Protein AF-A0A535EVH1-F1 (afdb_monomer_lite)

Radius of gyration: 18.67 Å; chains: 1; bounding box: 53×26×56 Å

Sequence (115 aa):
MARRIVAFSFLILLAGAALLVAYGFFAPVKGVAPGCNIFAGTEVAAIGPSFKGCARGYYQPGGEIAQTPDSSSYSLSLDLGSLRCDFRPDQFIVVRSHATTDEQNRLLLVVEACG

Foldseek 3Di:
DVVVVVVVVVVVVVVVVVVVVVCQAPPPDQQEWPPDHQVPADEQVRADQFDFFKHKAFDAPPQWGFNFLDPPGDIAHEDAPPDDRPHDRRDIHIFGWGWHADPVRGIHTYGPTTD

Structure (mmCIF, N/CA/C/O backbone):
data_AF-A0A535EVH1-F1
#
_entry.id   AF-A0A535EVH1-F1
#
loop_
_atom_site.group_PDB
_atom_site.id
_atom_site.type_symbol
_atom_site.label_atom_id
_atom_site.label_alt_id
_atom_site.label_comp_id
_atom_site.label_asym_id
_atom_site.label_entity_id
_atom_site.label_seq_id
_atom_site.pdbx_PDB_ins_code
_atom_site.Cartn_x
_atom_site.Cartn_y
_atom_site.Cartn_z
_atom_site.occupancy
_atom_site.B_iso_or_equiv
_atom_site.auth_seq_id
_atom_site.auth_comp_id
_atom_site.auth_asym_id
_atom_site.auth_atom_id
_atom_site.pdbx_PDB_model_num
ATOM 1 N N . MET A 1 1 ? 38.115 7.532 -38.350 1.00 51.03 1 MET A N 1
ATOM 2 C CA . MET A 1 1 ? 36.731 7.003 -38.427 1.00 51.03 1 MET A CA 1
ATOM 3 C C . MET A 1 1 ? 36.260 6.303 -37.141 1.00 51.03 1 MET A C 1
ATOM 5 O O . MET A 1 1 ? 35.104 6.483 -36.791 1.00 51.03 1 MET A O 1
ATOM 9 N N . ALA A 1 2 ? 37.120 5.613 -36.376 1.00 52.91 2 ALA A N 1
ATOM 10 C CA . ALA A 1 2 ? 36.731 4.870 -35.160 1.00 52.91 2 ALA A CA 1
ATOM 11 C C . ALA A 1 2 ? 36.099 5.705 -34.016 1.00 52.91 2 ALA A C 1
ATOM 13 O O . ALA A 1 2 ? 35.158 5.256 -33.372 1.00 52.91 2 ALA A O 1
ATOM 14 N N . ARG A 1 3 ? 36.551 6.950 -33.793 1.00 55.41 3 ARG A N 1
ATOM 15 C CA . ARG A 1 3 ? 36.061 7.821 -32.697 1.00 55.41 3 ARG A CA 1
ATOM 16 C C . ARG A 1 3 ? 34.570 8.177 -32.787 1.00 55.41 3 ARG A C 1
ATOM 18 O O . ARG A 1 3 ? 33.938 8.397 -31.764 1.00 55.41 3 ARG A O 1
ATOM 25 N N . ARG A 1 4 ? 34.012 8.240 -34.003 1.00 54.34 4 ARG A N 1
ATOM 26 C CA . ARG A 1 4 ? 32.591 8.559 -34.219 1.00 54.34 4 ARG A CA 1
ATOM 27 C C . ARG A 1 4 ? 31.700 7.351 -33.931 1.00 54.34 4 ARG A C 1
ATOM 29 O O . ARG A 1 4 ? 30.656 7.516 -33.323 1.00 54.34 4 ARG A O 1
ATOM 36 N N . ILE A 1 5 ? 32.150 6.146 -34.281 1.00 57.19 5 ILE A N 1
ATOM 37 C CA . ILE A 1 5 ? 31.393 4.900 -34.083 1.00 57.19 5 ILE A CA 1
ATOM 38 C C . ILE A 1 5 ? 31.167 4.636 -32.587 1.00 57.19 5 ILE A C 1
ATOM 40 O O . ILE A 1 5 ? 30.051 4.339 -32.184 1.00 57.19 5 ILE A O 1
ATOM 44 N N . VAL A 1 6 ? 32.187 4.856 -31.749 1.00 58.28 6 VAL A N 1
ATOM 45 C CA . VAL A 1 6 ? 32.072 4.688 -30.288 1.00 58.28 6 VAL A CA 1
ATOM 46 C C . VAL A 1 6 ? 31.068 5.672 -29.674 1.00 58.28 6 VAL A C 1
ATOM 48 O O . VAL A 1 6 ? 30.274 5.280 -28.825 1.00 58.28 6 VAL A O 1
ATOM 51 N N . ALA A 1 7 ? 31.052 6.929 -30.130 1.00 60.44 7 ALA A N 1
ATOM 52 C CA . ALA A 1 7 ? 30.114 7.940 -29.639 1.00 60.44 7 ALA A CA 1
ATOM 53 C C . ALA A 1 7 ? 28.655 7.626 -30.021 1.00 60.44 7 ALA A C 1
ATOM 55 O O . ALA A 1 7 ? 27.754 7.798 -29.202 1.00 60.44 7 ALA A O 1
ATOM 56 N N . PHE A 1 8 ? 28.424 7.114 -31.235 1.00 58.28 8 PHE A N 1
ATOM 57 C CA . PHE A 1 8 ? 27.095 6.684 -31.676 1.00 58.28 8 PHE A CA 1
ATOM 58 C C . PHE A 1 8 ? 26.594 5.461 -30.897 1.00 58.28 8 PHE A C 1
ATOM 60 O O . PHE A 1 8 ? 25.445 5.455 -30.464 1.00 58.28 8 PHE A O 1
ATOM 67 N N . SER A 1 9 ? 27.452 4.471 -30.637 1.00 60.91 9 SER A N 1
ATOM 68 C CA . SER A 1 9 ? 27.086 3.311 -29.812 1.00 60.91 9 SER A CA 1
ATOM 69 C C . SER A 1 9 ? 26.736 3.705 -28.374 1.00 60.91 9 SER A C 1
ATOM 71 O O . SER A 1 9 ? 25.787 3.170 -27.805 1.00 60.91 9 SER A O 1
ATOM 73 N N . PHE A 1 10 ? 27.456 4.675 -27.800 1.00 60.16 10 PHE A N 1
ATOM 74 C CA . PHE A 1 10 ? 27.182 5.181 -26.452 1.00 60.16 10 PHE A CA 1
ATOM 75 C C . PHE A 1 10 ? 25.850 5.942 -26.378 1.00 60.16 10 PHE A C 1
ATOM 77 O O . PHE A 1 10 ? 25.082 5.749 -25.439 1.00 60.16 10 PHE A O 1
ATOM 84 N N . LEU A 1 11 ? 25.538 6.756 -27.394 1.00 63.38 11 LEU A N 1
ATOM 85 C CA . LEU A 1 11 ? 24.261 7.471 -27.495 1.00 63.38 11 LEU A CA 1
ATOM 86 C C . LEU A 1 11 ? 23.069 6.524 -27.673 1.00 63.38 11 LEU A C 1
ATOM 88 O O . LEU A 1 11 ? 22.023 6.759 -27.076 1.00 63.38 11 LEU A O 1
ATOM 92 N N . ILE A 1 12 ? 23.222 5.442 -28.441 1.00 67.44 12 ILE A N 1
ATOM 93 C CA . ILE A 1 12 ? 22.172 4.425 -28.613 1.00 67.44 12 ILE A CA 1
ATOM 94 C C . ILE A 1 12 ? 21.926 3.667 -27.301 1.00 67.44 12 ILE A C 1
ATOM 96 O O . ILE A 1 12 ? 20.776 3.434 -26.938 1.00 67.44 12 ILE A O 1
ATOM 100 N N . LEU A 1 13 ? 22.985 3.339 -26.555 1.00 63.22 13 LEU A N 1
ATOM 101 C CA . LEU A 1 13 ? 22.875 2.731 -25.223 1.00 63.22 13 LEU A CA 1
ATOM 102 C C . LEU A 1 13 ? 22.175 3.654 -24.218 1.00 63.22 13 LEU A C 1
ATOM 104 O O . LEU A 1 13 ? 21.283 3.211 -23.496 1.00 63.22 13 LEU A O 1
ATOM 108 N N . LEU A 1 14 ? 22.528 4.942 -24.204 1.00 65.12 14 LEU A N 1
ATOM 109 C CA . LEU A 1 14 ? 21.878 5.953 -23.364 1.00 65.12 14 LEU A CA 1
ATOM 110 C C . LEU A 1 14 ? 20.407 6.162 -23.736 1.00 65.12 14 LEU A C 1
ATOM 112 O O . LEU A 1 14 ? 19.557 6.221 -22.850 1.00 65.12 14 LEU A O 1
ATOM 116 N N . ALA A 1 15 ? 20.094 6.229 -25.030 1.00 60.50 15 ALA A N 1
ATOM 117 C CA . ALA A 1 15 ? 18.721 6.347 -25.508 1.00 60.50 15 ALA A CA 1
ATOM 118 C C . ALA A 1 15 ? 17.893 5.097 -25.169 1.00 60.50 15 ALA A C 1
ATOM 120 O O . ALA A 1 15 ? 16.754 5.229 -24.729 1.00 60.50 15 ALA A O 1
ATOM 121 N N . GLY A 1 16 ? 18.469 3.898 -25.301 1.00 59.56 16 GLY A N 1
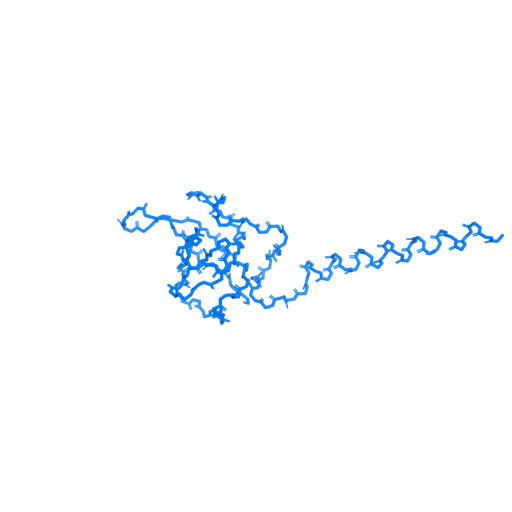ATOM 122 C CA . GLY A 1 16 ? 17.829 2.641 -24.907 1.00 59.56 16 GLY A CA 1
ATOM 123 C C . GLY A 1 16 ? 17.561 2.557 -23.402 1.00 59.56 16 GLY A C 1
ATOM 124 O O . GLY A 1 16 ? 16.468 2.170 -22.994 1.00 59.56 16 GLY A O 1
ATOM 125 N N . ALA A 1 17 ? 18.511 2.993 -22.571 1.00 59.34 17 ALA A N 1
ATOM 126 C CA . ALA A 1 17 ? 18.328 3.064 -21.122 1.00 59.34 17 ALA A CA 1
ATOM 127 C C . ALA A 1 17 ? 17.246 4.085 -20.727 1.00 59.34 17 ALA A C 1
ATOM 129 O O . ALA A 1 17 ? 16.388 3.782 -19.900 1.00 59.34 17 ALA A O 1
ATOM 130 N N . ALA A 1 18 ? 17.229 5.262 -21.358 1.00 59.53 18 ALA A N 1
ATOM 131 C CA . ALA A 1 18 ? 16.199 6.273 -21.124 1.00 59.53 18 ALA A CA 1
ATOM 132 C C . ALA A 1 18 ? 14.798 5.782 -21.529 1.00 59.53 18 ALA A C 1
ATOM 134 O O . ALA A 1 18 ? 13.828 6.044 -20.820 1.00 59.53 18 ALA A O 1
ATOM 135 N N . LEU A 1 19 ? 14.693 5.022 -22.625 1.00 58.09 19 LEU A N 1
ATOM 136 C CA . LEU A 1 19 ? 13.439 4.410 -23.067 1.00 58.09 19 LEU A CA 1
ATOM 137 C C . LEU A 1 19 ? 12.946 3.332 -22.097 1.00 58.09 19 LEU A C 1
ATOM 139 O O . LEU A 1 19 ? 11.756 3.294 -21.815 1.00 58.09 19 LEU A O 1
ATOM 143 N N . LEU A 1 20 ? 13.835 2.506 -21.536 1.00 55.75 20 LEU A N 1
ATOM 144 C CA . LEU A 1 20 ? 13.471 1.515 -20.514 1.00 55.75 20 LEU A CA 1
ATOM 145 C C . LEU A 1 20 ? 12.999 2.173 -19.211 1.00 55.75 20 LEU A C 1
ATOM 147 O O . LEU A 1 20 ? 12.007 1.737 -18.627 1.00 55.75 20 LEU A O 1
ATOM 151 N N . VAL A 1 21 ? 13.662 3.251 -18.785 1.00 57.94 21 VAL A N 1
ATOM 152 C CA . VAL A 1 21 ? 13.250 4.031 -17.608 1.00 57.94 21 VAL A CA 1
ATOM 153 C C . VAL A 1 21 ? 11.900 4.705 -17.853 1.00 57.94 21 VAL A C 1
ATOM 155 O O . VAL A 1 21 ? 11.018 4.614 -17.005 1.00 57.94 21 VAL A O 1
ATOM 158 N N . ALA A 1 22 ? 11.698 5.319 -19.022 1.00 56.75 22 ALA A N 1
ATOM 159 C CA . ALA A 1 22 ? 10.425 5.934 -19.389 1.00 56.75 22 ALA A CA 1
ATOM 160 C C . ALA A 1 22 ? 9.299 4.896 -19.523 1.00 56.75 22 ALA A C 1
ATOM 162 O O . ALA A 1 22 ? 8.189 5.135 -19.056 1.00 56.75 22 ALA A O 1
ATOM 163 N N . TYR A 1 23 ? 9.575 3.720 -20.090 1.00 53.06 23 TYR A N 1
ATOM 164 C CA . TYR A 1 23 ? 8.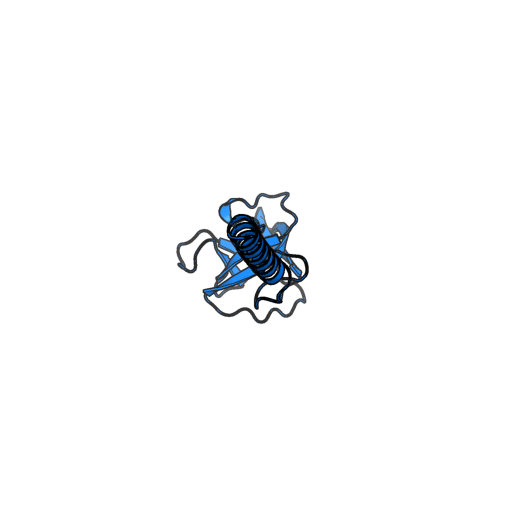587 2.648 -20.204 1.00 53.06 23 TYR A CA 1
ATOM 165 C C . TYR A 1 23 ? 8.198 2.092 -18.828 1.00 53.06 23 TYR A C 1
ATOM 167 O O . TYR A 1 23 ? 7.018 1.892 -18.571 1.00 53.06 23 TYR A O 1
ATOM 175 N N . GLY A 1 24 ? 9.148 1.940 -17.899 1.00 52.47 24 GLY A N 1
ATOM 176 C CA . GLY A 1 24 ? 8.845 1.600 -16.503 1.00 52.47 24 GLY A CA 1
ATOM 177 C C . GLY A 1 24 ? 8.079 2.696 -15.747 1.00 52.47 24 GLY A C 1
ATOM 178 O O . GLY A 1 24 ? 7.395 2.402 -14.771 1.00 52.47 24 GLY A O 1
ATOM 179 N N . PHE A 1 25 ? 8.172 3.948 -16.201 1.00 54.47 25 PHE A N 1
ATOM 180 C CA . PHE A 1 25 ? 7.459 5.091 -15.627 1.00 54.47 25 PHE A CA 1
ATOM 181 C C . PHE A 1 25 ? 6.021 5.232 -16.160 1.00 54.47 25 PHE A C 1
ATOM 183 O O . PHE A 1 25 ? 5.160 5.729 -15.439 1.00 54.47 25 PHE A O 1
ATOM 190 N N . PHE A 1 26 ? 5.763 4.826 -17.412 1.00 52.66 26 PHE A N 1
ATOM 191 C CA . PHE A 1 26 ? 4.510 5.113 -18.129 1.00 52.66 26 PHE A CA 1
ATOM 192 C C . PHE A 1 26 ? 3.711 3.888 -18.586 1.00 52.66 26 PHE A C 1
ATOM 194 O O . PHE A 1 26 ? 2.540 4.042 -18.939 1.00 52.66 26 PHE A O 1
ATOM 201 N N . ALA A 1 27 ? 4.288 2.685 -18.611 1.00 49.62 27 ALA A N 1
ATOM 202 C CA . ALA A 1 27 ? 3.515 1.497 -18.943 1.00 49.62 27 ALA A CA 1
ATOM 203 C C . ALA A 1 27 ? 2.503 1.212 -17.817 1.00 49.62 27 ALA A C 1
ATOM 205 O O . ALA A 1 27 ? 2.897 1.186 -16.649 1.00 49.62 27 ALA A O 1
ATOM 206 N N . PRO A 1 28 ? 1.217 0.972 -18.133 1.00 55.28 28 PRO A N 1
ATOM 207 C CA . PRO A 1 28 ? 0.253 0.497 -17.152 1.00 55.28 28 PRO A CA 1
ATOM 208 C C . PRO A 1 28 ? 0.675 -0.904 -16.699 1.00 55.28 28 PRO A C 1
ATOM 210 O O . PRO A 1 28 ? 0.439 -1.905 -17.378 1.00 55.28 28 PRO A O 1
ATOM 213 N N . VAL A 1 29 ? 1.361 -0.968 -15.563 1.00 68.12 29 VAL A N 1
ATOM 214 C CA . VAL A 1 29 ? 1.674 -2.222 -14.887 1.00 68.12 29 VAL A CA 1
ATOM 215 C C . VAL A 1 29 ? 0.453 -2.576 -14.047 1.00 68.12 29 VAL A C 1
ATOM 217 O O . VAL A 1 29 ? 0.001 -1.762 -13.246 1.00 68.12 29 VAL A O 1
ATOM 220 N N . LYS A 1 30 ? -0.105 -3.774 -14.245 1.00 77.56 30 LYS A N 1
ATOM 221 C CA . LYS A 1 30 ? -1.250 -4.247 -13.454 1.00 77.56 30 LYS A CA 1
ATOM 222 C C . LYS A 1 30 ? -0.960 -4.105 -11.962 1.00 77.56 30 LYS A C 1
ATOM 224 O O . LYS A 1 30 ? 0.085 -4.569 -11.504 1.00 77.56 30 LYS A O 1
ATOM 229 N N . GLY A 1 31 ? -1.895 -3.519 -11.220 1.00 82.50 31 GLY A N 1
ATOM 230 C CA . GLY A 1 31 ? -1.729 -3.244 -9.794 1.00 82.50 31 GLY A CA 1
ATOM 231 C C . GLY A 1 31 ? -1.119 -1.877 -9.485 1.00 82.50 31 GLY A C 1
ATOM 232 O O . GLY A 1 31 ? -0.965 -1.565 -8.310 1.00 82.50 31 GLY A O 1
ATOM 233 N N . VAL A 1 32 ? -0.778 -1.051 -10.482 1.00 89.88 32 VAL A N 1
ATOM 234 C CA . VAL A 1 32 ? -0.235 0.303 -10.279 1.00 89.88 32 VAL A CA 1
ATOM 235 C C . VAL A 1 32 ? -1.285 1.348 -10.623 1.00 89.88 32 VAL A C 1
ATOM 237 O O . VAL A 1 32 ? -1.714 1.478 -11.768 1.00 89.88 32 VAL A O 1
ATOM 240 N N . ALA A 1 33 ? -1.669 2.136 -9.625 1.00 90.75 33 ALA A N 1
ATOM 241 C CA . ALA A 1 33 ? -2.621 3.21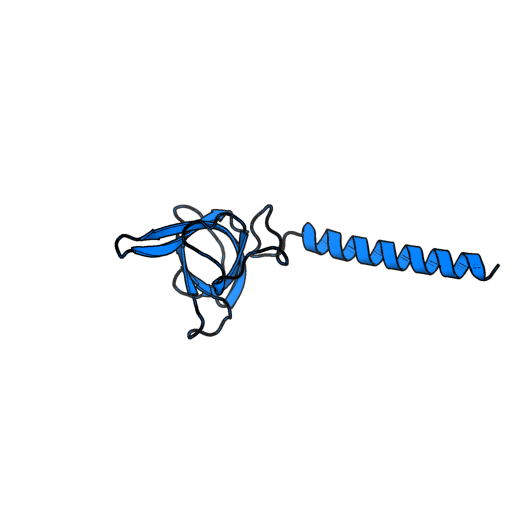9 -9.774 1.00 90.75 33 ALA A CA 1
ATOM 242 C C . ALA A 1 33 ? -2.120 4.287 -10.765 1.00 90.75 33 ALA A C 1
ATOM 244 O O . ALA A 1 33 ? -0.927 4.617 -10.778 1.00 90.75 33 ALA A O 1
ATOM 245 N N . PRO A 1 34 ? -3.022 4.907 -11.548 1.00 85.88 34 PRO A N 1
ATOM 246 C CA . PRO A 1 34 ? -2.662 6.006 -12.435 1.00 85.88 34 PRO A CA 1
ATOM 247 C C . PRO A 1 34 ? -1.898 7.114 -11.698 1.00 85.88 34 PRO A C 1
ATOM 249 O O . PRO A 1 34 ? -2.296 7.553 -10.619 1.00 85.88 34 PRO A O 1
ATOM 252 N N . GLY A 1 35 ? -0.797 7.591 -12.283 1.00 85.19 35 GLY A N 1
ATOM 253 C CA . GLY A 1 35 ? 0.050 8.639 -11.699 1.00 85.19 35 GLY A CA 1
ATOM 254 C C . GLY A 1 35 ? 0.938 8.189 -10.533 1.00 85.19 35 GLY A C 1
ATOM 255 O O . GLY A 1 35 ? 1.608 9.034 -9.946 1.00 85.19 35 GLY A O 1
ATOM 256 N N . CYS A 1 36 ? 0.962 6.894 -10.209 1.00 88.31 36 CYS A N 1
ATOM 257 C CA . CYS A 1 36 ? 1.929 6.312 -9.288 1.00 88.31 36 CYS A CA 1
ATOM 258 C C . CYS A 1 36 ? 3.070 5.616 -10.028 1.00 88.31 36 CYS A C 1
ATOM 260 O O . CYS A 1 36 ? 2.915 5.141 -11.149 1.00 88.31 36 CYS A O 1
ATOM 262 N N . ASN A 1 37 ? 4.231 5.555 -9.375 1.00 83.44 37 ASN A N 1
ATOM 263 C CA . ASN A 1 37 ? 5.420 4.898 -9.899 1.00 83.44 37 ASN A CA 1
ATOM 264 C C . ASN A 1 37 ? 5.869 3.783 -8.945 1.00 83.44 37 ASN A C 1
ATOM 266 O O . ASN A 1 37 ? 5.987 4.008 -7.741 1.00 83.44 37 ASN A O 1
ATOM 270 N N . ILE A 1 38 ? 6.173 2.605 -9.493 1.00 80.81 38 ILE A N 1
ATOM 271 C CA . ILE A 1 38 ? 6.611 1.423 -8.733 1.00 80.81 38 ILE A CA 1
ATOM 272 C C . ILE A 1 38 ? 7.876 1.645 -7.896 1.00 80.81 38 I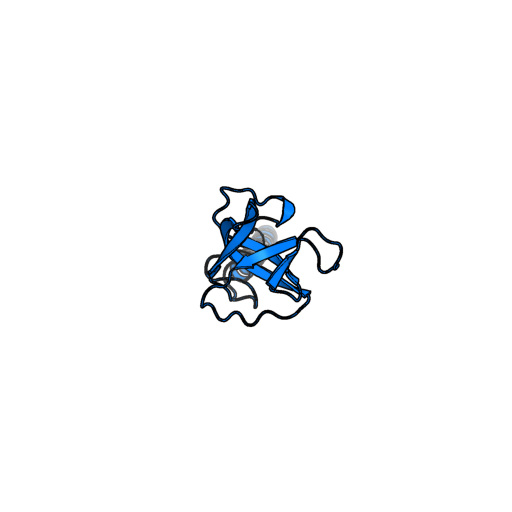LE A C 1
ATOM 274 O O . ILE A 1 38 ? 8.020 1.092 -6.803 1.00 80.81 38 ILE A O 1
ATOM 278 N N . PHE A 1 39 ? 8.784 2.486 -8.382 1.00 76.56 39 PHE A N 1
ATOM 279 C CA . PHE A 1 39 ? 10.058 2.783 -7.740 1.00 76.56 39 PHE A CA 1
ATOM 280 C C . PHE A 1 39 ? 9.961 3.930 -6.734 1.00 76.56 39 PHE A C 1
ATOM 282 O O . PHE A 1 39 ? 10.768 3.974 -5.811 1.00 76.56 39 PHE A O 1
ATOM 289 N N . ALA A 1 40 ? 8.990 4.834 -6.898 1.00 82.12 40 ALA A N 1
ATOM 290 C CA . ALA A 1 40 ? 8.831 6.016 -6.046 1.00 82.12 40 ALA A CA 1
ATOM 291 C C . ALA A 1 40 ? 7.712 5.886 -4.998 1.00 82.12 40 ALA A C 1
ATOM 293 O O . ALA A 1 40 ? 7.516 6.802 -4.204 1.00 82.12 40 ALA A O 1
ATOM 294 N N . GLY A 1 41 ? 6.963 4.779 -4.998 1.00 86.38 41 GLY A N 1
ATOM 295 C CA . GLY A 1 41 ? 5.967 4.507 -3.966 1.00 86.38 41 GLY A CA 1
ATOM 296 C C . GLY A 1 41 ? 6.602 4.355 -2.580 1.00 86.38 41 GLY A C 1
ATOM 297 O O . GLY A 1 41 ? 7.675 3.770 -2.434 1.00 86.38 41 GLY A O 1
ATOM 298 N N . THR A 1 42 ? 5.926 4.866 -1.559 1.00 94.75 42 THR A N 1
ATOM 299 C CA . THR A 1 42 ? 6.314 4.733 -0.156 1.00 94.75 42 THR A CA 1
ATOM 300 C C . THR A 1 42 ? 6.028 3.321 0.334 1.00 94.75 42 THR A C 1
ATOM 302 O O . THR A 1 42 ? 4.947 2.778 0.112 1.00 94.75 42 THR A O 1
ATOM 305 N N . GLU A 1 43 ? 7.019 2.719 0.980 1.00 93.25 43 GLU A N 1
ATOM 306 C CA . GLU A 1 43 ? 6.913 1.390 1.579 1.00 93.25 43 GLU A CA 1
ATOM 307 C C . GLU A 1 43 ? 5.959 1.384 2.770 1.00 93.25 43 GLU A C 1
ATOM 309 O O . GLU A 1 43 ? 5.925 2.352 3.528 1.00 93.25 43 GLU A O 1
ATOM 314 N N . VAL A 1 44 ? 5.236 0.277 2.964 1.00 92.69 44 VAL A N 1
ATOM 315 C CA . VAL A 1 44 ? 4.218 0.131 4.019 1.00 92.69 44 VAL A CA 1
ATOM 316 C C . VAL A 1 44 ? 4.780 0.479 5.400 1.00 92.69 44 VAL A C 1
ATOM 318 O O . VAL A 1 44 ? 4.159 1.229 6.144 1.00 92.69 44 VAL A O 1
ATOM 321 N N . ALA A 1 45 ? 5.997 0.023 5.712 1.00 92.25 45 ALA A N 1
ATOM 322 C CA . ALA A 1 45 ? 6.651 0.291 6.997 1.00 92.25 45 ALA A CA 1
ATOM 323 C C . ALA A 1 45 ? 7.024 1.771 7.234 1.00 92.25 45 ALA A C 1
ATOM 325 O O . ALA A 1 45 ? 7.286 2.165 8.368 1.00 92.25 45 ALA A O 1
ATOM 326 N N . ALA A 1 46 ? 7.072 2.593 6.181 1.00 93.62 46 ALA A N 1
ATOM 327 C CA . ALA A 1 46 ? 7.410 4.016 6.256 1.00 93.62 46 ALA A CA 1
ATOM 328 C C . ALA A 1 46 ? 6.171 4.932 6.268 1.00 93.62 46 ALA A C 1
ATOM 330 O O . ALA A 1 46 ? 6.305 6.157 6.322 1.00 93.62 46 ALA A O 1
ATOM 331 N N . ILE A 1 47 ? 4.965 4.363 6.191 1.00 94.44 47 ILE A N 1
ATOM 332 C CA . ILE A 1 47 ? 3.712 5.117 6.170 1.00 94.44 47 ILE A CA 1
ATOM 333 C C . ILE A 1 47 ? 3.348 5.530 7.595 1.00 94.44 47 ILE A C 1
ATOM 335 O O . ILE A 1 47 ? 3.190 4.702 8.485 1.00 94.44 47 ILE A O 1
ATOM 339 N N . GLY A 1 48 ? 3.202 6.839 7.796 1.00 93.62 48 GLY A N 1
ATOM 340 C CA . GLY A 1 48 ? 2.763 7.430 9.058 1.00 93.62 48 GLY A CA 1
ATOM 341 C C . GLY A 1 48 ? 1.376 8.085 8.974 1.00 93.62 48 GLY A C 1
ATOM 342 O O . GLY A 1 48 ? 0.804 8.175 7.887 1.00 93.62 48 GLY A O 1
ATOM 343 N N . PRO A 1 49 ? 0.860 8.623 10.098 1.00 90.25 49 PRO A N 1
ATOM 344 C CA . PRO A 1 49 ? -0.496 9.183 10.217 1.00 90.25 49 PRO A CA 1
ATOM 345 C C . PRO A 1 49 ? -0.840 10.330 9.258 1.00 90.25 49 PRO A C 1
ATOM 347 O O . PRO A 1 49 ? -2.009 10.575 8.995 1.00 90.25 49 PRO A O 1
ATOM 350 N N . SER A 1 50 ? 0.164 11.026 8.722 1.00 91.81 50 SER A N 1
ATOM 351 C CA . SER A 1 50 ? -0.020 12.159 7.801 1.00 91.81 50 SER A CA 1
ATOM 352 C C . SER A 1 50 ? 0.326 11.816 6.351 1.00 91.81 50 SER A C 1
ATOM 354 O O . SER A 1 50 ? 0.527 12.713 5.530 1.00 91.81 50 SER A O 1
ATOM 356 N N . PHE A 1 51 ? 0.484 10.530 6.034 1.00 96.31 51 PHE A N 1
ATOM 357 C CA . PHE A 1 51 ? 0.879 10.101 4.702 1.00 96.31 51 PHE A CA 1
ATOM 358 C C . PHE A 1 51 ? -0.184 10.458 3.655 1.00 96.31 51 PHE A C 1
ATOM 360 O O . PHE A 1 51 ? -1.378 10.244 3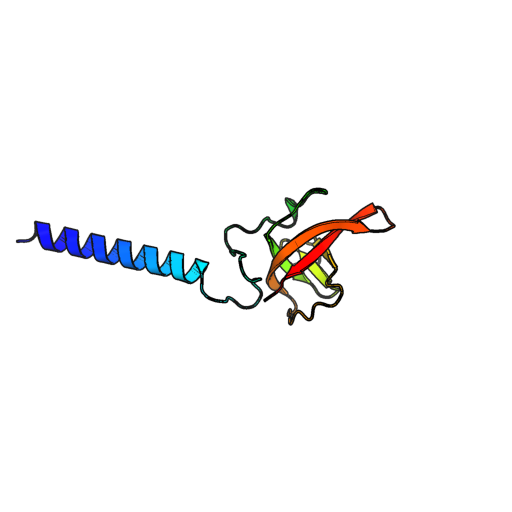.857 1.00 96.31 51 PHE A O 1
ATOM 367 N N . LYS A 1 52 ? 0.268 10.958 2.502 1.00 96.06 52 LYS A N 1
ATOM 368 C CA . LYS A 1 52 ? -0.539 11.136 1.295 1.00 96.06 52 LYS A CA 1
ATOM 369 C C . LYS A 1 52 ? 0.349 10.957 0.072 1.00 96.06 52 LYS A C 1
ATOM 371 O O . LYS A 1 52 ? 1.343 11.667 -0.071 1.00 96.06 52 LYS A O 1
ATOM 376 N N . GLY A 1 53 ? -0.005 10.034 -0.815 1.00 94.81 53 GLY A N 1
ATOM 377 C CA . GLY A 1 53 ? 0.794 9.756 -2.003 1.00 94.81 53 GLY A CA 1
ATOM 378 C C . GLY A 1 53 ? 0.550 8.364 -2.564 1.00 94.81 53 GLY A C 1
ATOM 379 O O . GLY A 1 53 ? -0.573 7.875 -2.574 1.00 94.81 53 GLY A O 1
ATOM 380 N N . CYS A 1 54 ? 1.611 7.741 -3.068 1.00 95.44 54 CYS A N 1
ATOM 381 C CA . CYS A 1 54 ? 1.566 6.391 -3.615 1.00 95.44 54 CYS A CA 1
ATOM 382 C C . CYS A 1 54 ? 2.153 5.415 -2.600 1.00 95.44 54 CYS A C 1
ATOM 384 O O . CYS A 1 54 ? 3.342 5.503 -2.308 1.00 95.44 54 CYS A O 1
ATOM 386 N N . ALA A 1 55 ? 1.343 4.510 -2.063 1.00 95.94 55 ALA A N 1
ATOM 387 C CA . ALA A 1 55 ? 1.801 3.419 -1.209 1.00 95.94 55 ALA A CA 1
ATOM 388 C C . ALA A 1 55 ? 2.131 2.201 -2.075 1.00 95.94 55 ALA A C 1
ATOM 390 O O . ALA A 1 55 ? 1.397 1.919 -3.022 1.00 95.94 55 ALA A O 1
ATOM 391 N N . ARG A 1 56 ? 3.209 1.478 -1.763 1.00 94.69 56 ARG A N 1
ATOM 392 C CA . ARG A 1 56 ? 3.596 0.246 -2.466 1.00 94.69 56 ARG A CA 1
ATOM 393 C C . ARG A 1 56 ? 3.752 -0.927 -1.507 1.00 94.69 56 ARG A C 1
ATOM 395 O O . ARG A 1 56 ? 4.251 -0.752 -0.397 1.00 94.69 56 ARG A O 1
ATOM 402 N N . GLY A 1 57 ? 3.390 -2.116 -1.972 1.00 94.69 57 GLY A N 1
ATOM 403 C CA . GLY A 1 57 ? 3.485 -3.349 -1.197 1.00 94.69 57 GLY A CA 1
ATOM 404 C C . GLY A 1 57 ? 2.798 -4.516 -1.896 1.00 94.69 57 GLY A C 1
ATOM 405 O O . GLY A 1 57 ? 2.522 -4.456 -3.091 1.00 94.69 57 GLY A O 1
ATOM 406 N N . TYR A 1 58 ? 2.524 -5.577 -1.152 1.00 94.81 58 TYR A N 1
ATOM 407 C CA . TYR A 1 58 ? 1.846 -6.779 -1.622 1.00 94.81 58 TYR A CA 1
ATOM 408 C C . TYR A 1 58 ? 0.428 -6.821 -1.070 1.00 94.81 58 TYR A C 1
ATOM 410 O O . TYR A 1 58 ? 0.225 -6.616 0.125 1.00 94.81 58 TYR A O 1
ATOM 418 N N . TYR A 1 59 ? -0.550 -7.080 -1.932 1.00 94.88 59 TYR A N 1
ATOM 419 C CA . TYR A 1 59 ? -1.931 -7.254 -1.510 1.00 94.88 59 TYR A CA 1
ATOM 420 C C . TYR A 1 59 ? -2.095 -8.572 -0.756 1.00 94.88 59 TYR A C 1
ATOM 422 O O . TYR A 1 59 ? -1.754 -9.638 -1.277 1.00 94.88 59 TYR A O 1
ATOM 430 N N . GLN A 1 60 ? -2.663 -8.499 0.443 1.00 93.75 60 GLN A N 1
ATOM 431 C CA . GLN A 1 60 ? -2.988 -9.670 1.240 1.00 93.75 60 GLN A CA 1
ATOM 432 C C . GLN A 1 60 ? -4.502 -9.933 1.265 1.00 93.75 60 GLN A C 1
ATOM 434 O O . GLN A 1 60 ? -5.312 -8.995 1.244 1.00 93.75 60 GLN A O 1
ATOM 439 N N . PRO A 1 61 ? -4.911 -11.217 1.313 1.00 85.44 61 PRO A N 1
ATOM 440 C CA . PRO A 1 61 ? -6.305 -11.586 1.525 1.00 85.44 61 PRO A CA 1
ATOM 441 C C . PRO A 1 61 ? -6.836 -10.939 2.808 1.00 85.44 61 PRO A C 1
ATOM 443 O O . PRO A 1 61 ? -6.238 -11.091 3.865 1.00 85.44 61 PRO A O 1
ATOM 446 N N . GLY A 1 62 ? -7.964 -10.235 2.718 1.00 85.38 62 GLY A N 1
ATOM 447 C CA . GLY A 1 62 ? -8.517 -9.466 3.841 1.00 85.38 62 GLY A CA 1
ATOM 448 C C . GLY A 1 62 ? -8.513 -7.953 3.628 1.00 85.38 62 GLY A C 1
ATOM 449 O O . GLY A 1 62 ? -9.083 -7.238 4.443 1.00 85.38 62 GLY A O 1
ATOM 450 N N . GLY A 1 63 ? -7.964 -7.475 2.505 1.00 91.62 63 GLY A N 1
ATOM 451 C CA . GLY A 1 63 ? -7.986 -6.052 2.169 1.00 91.62 63 GLY A CA 1
ATOM 452 C C . GLY A 1 63 ? -6.823 -5.295 2.795 1.00 91.62 63 GLY A C 1
ATOM 453 O O . GLY A 1 63 ? -7.004 -4.188 3.286 1.00 91.62 63 GLY A O 1
ATOM 454 N N . GLU A 1 64 ? -5.632 -5.889 2.797 1.00 95.31 64 GLU A N 1
ATOM 455 C CA . GLU A 1 64 ? -4.438 -5.293 3.396 1.00 95.31 64 GLU A CA 1
ATOM 456 C C . GLU A 1 64 ? -3.323 -5.123 2.363 1.00 95.31 64 GLU A C 1
ATOM 458 O O . GLU A 1 64 ? -3.272 -5.822 1.346 1.00 95.31 64 GLU A O 1
ATOM 463 N N . ILE A 1 65 ? -2.417 -4.186 2.632 1.00 95.00 65 ILE A N 1
ATOM 464 C CA . ILE A 1 65 ? -1.157 -4.024 1.910 1.00 95.00 65 ILE A CA 1
ATOM 465 C C . ILE A 1 65 ? 0.000 -4.302 2.865 1.00 95.00 65 ILE A C 1
ATOM 467 O O . ILE A 1 65 ? 0.095 -3.694 3.929 1.00 95.00 65 ILE A O 1
ATOM 471 N N . ALA A 1 66 ? 0.885 -5.217 2.487 1.00 96.12 66 ALA A N 1
ATOM 472 C CA . ALA A 1 66 ? 2.006 -5.660 3.304 1.00 96.12 66 ALA A CA 1
ATOM 473 C C . ALA A 1 66 ? 3.354 -5.359 2.651 1.00 96.12 66 ALA A C 1
ATOM 475 O O . ALA A 1 66 ? 3.465 -5.215 1.431 1.00 96.12 66 ALA A O 1
ATOM 476 N N . GLN A 1 67 ? 4.409 -5.282 3.460 1.00 92.06 67 GLN A N 1
ATOM 477 C CA . GLN A 1 67 ? 5.768 -5.064 2.951 1.00 92.06 67 GLN A CA 1
ATOM 478 C C . GLN A 1 67 ? 6.253 -6.237 2.078 1.00 92.06 67 GLN A C 1
ATOM 480 O O . GLN A 1 67 ? 6.991 -6.042 1.110 1.00 92.06 67 GLN A O 1
ATOM 485 N N . THR A 1 68 ? 5.841 -7.457 2.419 1.00 91.06 68 THR A N 1
ATOM 486 C CA . THR A 1 68 ? 6.192 -8.709 1.734 1.00 91.06 68 THR A CA 1
ATOM 487 C C . THR A 1 68 ? 4.945 -9.597 1.611 1.00 91.06 68 THR A C 1
ATOM 489 O O . THR A 1 68 ? 3.977 -9.370 2.335 1.00 91.06 68 THR A O 1
ATOM 492 N N . PRO A 1 69 ? 4.937 -10.617 0.732 1.00 88.94 69 PRO A N 1
ATOM 493 C CA . PRO A 1 69 ? 3.797 -11.534 0.604 1.00 88.94 69 PRO A CA 1
ATOM 494 C C . PRO A 1 69 ? 3.646 -12.518 1.784 1.00 88.94 69 PRO A C 1
ATOM 496 O O . PRO A 1 69 ? 2.710 -13.303 1.818 1.00 88.94 69 PRO A O 1
ATOM 499 N N . ASP A 1 70 ? 4.553 -12.504 2.765 1.00 89.31 70 AS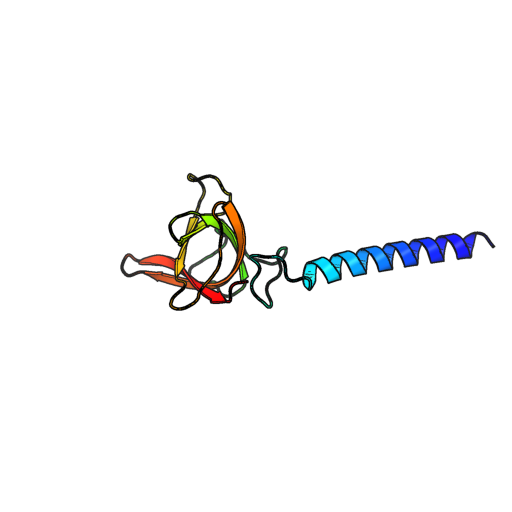P A N 1
ATOM 500 C CA . ASP A 1 70 ? 4.448 -13.350 3.958 1.00 89.31 70 ASP A CA 1
ATOM 501 C C . ASP A 1 70 ? 3.303 -12.867 4.867 1.00 89.31 70 ASP A C 1
ATOM 503 O O . ASP A 1 70 ? 3.237 -11.688 5.212 1.00 89.31 70 ASP A O 1
ATOM 507 N N . SER A 1 71 ? 2.436 -13.780 5.312 1.00 84.00 71 SER A N 1
ATOM 508 C CA . SER A 1 71 ? 1.322 -13.485 6.226 1.00 84.00 71 SER A CA 1
ATOM 509 C C . SER A 1 71 ? 1.743 -12.916 7.586 1.00 84.00 71 SER A C 1
ATOM 511 O O . SER A 1 71 ? 0.916 -12.349 8.290 1.00 84.00 71 SER A O 1
ATOM 513 N N . SER A 1 72 ? 3.004 -13.093 7.987 1.00 88.81 72 SER A N 1
ATOM 514 C CA . SER A 1 72 ? 3.557 -12.525 9.227 1.00 88.81 72 SER A CA 1
ATOM 515 C C . SER A 1 72 ? 4.165 -11.127 9.051 1.00 88.81 72 SER A C 1
ATOM 517 O O . SER A 1 72 ? 4.639 -10.528 10.019 1.00 88.81 72 SER A O 1
ATOM 519 N N . SER A 1 73 ? 4.180 -10.613 7.819 1.00 91.19 73 SER A N 1
ATOM 520 C CA . SER A 1 73 ? 4.746 -9.310 7.482 1.00 91.19 73 SER A CA 1
ATOM 521 C C . SER A 1 73 ? 3.938 -8.163 8.076 1.00 91.19 73 SER A C 1
ATOM 523 O O . SER A 1 73 ? 2.737 -8.275 8.304 1.00 91.19 73 SER A O 1
ATOM 525 N N . TYR A 1 74 ? 4.596 -7.023 8.278 1.00 91.81 74 TYR A N 1
ATOM 526 C CA . TYR A 1 74 ? 3.900 -5.796 8.641 1.00 91.81 74 TYR A CA 1
ATOM 527 C C . TYR A 1 74 ? 2.948 -5.379 7.515 1.00 91.81 74 TYR A C 1
ATOM 529 O O . TYR A 1 74 ? 3.378 -5.190 6.368 1.00 91.81 74 TYR A O 1
ATOM 537 N N . SER A 1 75 ? 1.673 -5.219 7.868 1.00 94.31 75 SER A N 1
ATOM 538 C CA . SER A 1 75 ? 0.592 -4.846 6.967 1.00 94.31 75 SER A CA 1
ATOM 539 C C . SER A 1 75 ? -0.192 -3.637 7.480 1.00 94.31 75 SER A C 1
ATOM 541 O O . SER A 1 75 ? -0.204 -3.317 8.672 1.00 94.31 75 SER A O 1
ATOM 543 N N . LEU A 1 76 ? -0.832 -2.939 6.544 1.00 95.06 76 LEU A N 1
ATOM 544 C CA . LEU A 1 76 ? -1.804 -1.885 6.806 1.00 95.06 76 LEU A CA 1
ATOM 545 C C . LEU A 1 76 ? -3.112 -2.225 6.102 1.00 95.06 76 LEU A C 1
ATOM 547 O O . LEU A 1 76 ? -3.114 -2.656 4.946 1.00 95.06 76 LEU A O 1
ATOM 551 N N . SER A 1 77 ? -4.231 -1.982 6.778 1.00 95.50 77 SER A N 1
ATOM 552 C CA . SER A 1 77 ? -5.549 -2.153 6.175 1.00 95.50 77 SER A CA 1
ATOM 553 C C . SER A 1 77 ? -5.780 -1.114 5.077 1.00 95.50 77 SER A C 1
ATOM 555 O O . SER A 1 77 ? -5.420 0.058 5.217 1.00 95.50 77 SER A O 1
ATOM 557 N N . LEU A 1 78 ? -6.387 -1.554 3.979 1.00 95.19 78 LEU A N 1
ATOM 558 C CA . LEU A 1 78 ? -6.835 -0.713 2.879 1.00 95.19 78 LEU A CA 1
ATOM 559 C C . LEU A 1 78 ? -8.340 -0.480 3.010 1.00 95.19 78 LEU A C 1
ATOM 561 O O . LEU A 1 78 ? -9.125 -1.426 3.015 1.00 95.19 78 LEU A O 1
ATOM 565 N N . ASP A 1 79 ? -8.750 0.781 3.031 1.00 94.94 79 ASP A N 1
ATOM 566 C CA . ASP A 1 79 ? -10.138 1.162 2.804 1.00 94.94 79 ASP A CA 1
ATOM 567 C C . ASP A 1 79 ? -10.322 1.517 1.326 1.00 94.94 79 ASP A C 1
ATOM 569 O O . ASP A 1 79 ? -9.818 2.529 0.838 1.00 94.94 79 ASP A O 1
ATOM 573 N N . LEU A 1 80 ? -11.018 0.646 0.595 1.00 92.50 80 LEU A N 1
ATOM 574 C CA . LEU A 1 80 ? -11.318 0.842 -0.825 1.00 92.50 80 LEU A CA 1
ATOM 575 C C . LEU A 1 80 ? -12.573 1.700 -1.050 1.00 92.50 80 LEU A C 1
ATOM 577 O O . LEU A 1 80 ? -12.826 2.116 -2.184 1.00 92.50 80 LEU A O 1
ATOM 581 N N . GLY A 1 81 ? -13.384 1.946 -0.017 1.00 90.12 81 GLY A N 1
ATOM 582 C CA . GLY A 1 81 ? -14.687 2.591 -0.155 1.00 90.12 81 GLY A CA 1
ATOM 583 C C . GLY A 1 81 ? -15.549 1.934 -1.243 1.00 90.12 81 GLY A C 1
ATOM 584 O O . GLY A 1 81 ? -15.950 0.776 -1.136 1.00 90.12 81 GLY A O 1
ATOM 585 N N . SER A 1 82 ? -15.842 2.683 -2.312 1.00 89.75 82 SER A N 1
ATOM 586 C CA . SER A 1 82 ? -16.615 2.218 -3.476 1.00 89.75 82 SER A CA 1
ATOM 587 C C . SER A 1 82 ? -15.762 1.781 -4.676 1.00 89.75 82 SER A C 1
ATOM 589 O O . SER A 1 82 ? -16.317 1.386 -5.709 1.00 89.75 82 SER A O 1
ATOM 591 N N . LEU A 1 83 ? -14.429 1.847 -4.574 1.00 90.94 83 LEU A N 1
ATOM 592 C CA . LEU A 1 83 ? -13.523 1.451 -5.650 1.00 90.94 83 LEU A CA 1
ATOM 593 C C . LEU A 1 83 ? -13.552 -0.066 -5.857 1.00 90.94 83 LEU A C 1
ATOM 595 O O . LEU A 1 83 ? -13.507 -0.854 -4.915 1.00 90.94 83 LEU A O 1
ATOM 599 N N . ARG A 1 84 ? -13.580 -0.484 -7.125 1.00 89.12 84 ARG A N 1
ATOM 600 C CA . ARG A 1 84 ? -13.442 -1.891 -7.516 1.00 89.12 84 ARG A CA 1
ATOM 601 C C . ARG A 1 84 ? -12.037 -2.131 -8.043 1.00 89.12 84 ARG A C 1
ATOM 603 O O . ARG A 1 84 ? -11.764 -1.862 -9.209 1.00 89.12 84 ARG A O 1
ATOM 610 N N . CYS A 1 85 ? -11.168 -2.633 -7.177 1.00 89.06 85 CYS A N 1
ATOM 611 C CA . CYS A 1 85 ? -9.796 -2.984 -7.521 1.00 89.06 85 CYS A CA 1
ATOM 612 C C . CYS A 1 85 ? -9.688 -4.505 -7.699 1.00 89.06 85 CYS A C 1
ATOM 614 O O . CYS A 1 85 ? -10.036 -5.254 -6.789 1.00 89.06 85 CYS A O 1
ATOM 616 N N . ASP A 1 86 ? -9.229 -4.969 -8.865 1.00 90.19 86 ASP A N 1
ATOM 617 C CA . ASP A 1 86 ? -9.070 -6.401 -9.182 1.00 90.19 86 ASP A CA 1
ATOM 618 C C . ASP A 1 86 ? -7.713 -6.928 -8.681 1.00 90.19 86 ASP A C 1
ATOM 620 O O . ASP A 1 86 ? -6.868 -7.393 -9.451 1.00 90.19 86 ASP A O 1
ATOM 624 N N . PHE A 1 87 ? -7.465 -6.772 -7.379 1.00 91.38 87 PHE A N 1
ATOM 625 C CA . PHE A 1 87 ? -6.231 -7.236 -6.754 1.00 91.38 87 PHE A CA 1
ATOM 626 C C . PHE A 1 87 ? -6.269 -8.741 -6.514 1.00 91.38 87 PHE A C 1
ATOM 628 O O . PHE A 1 87 ? -7.248 -9.295 -6.007 1.00 91.38 87 PHE A O 1
ATOM 635 N N . ARG A 1 88 ? -5.166 -9.409 -6.844 1.00 91.62 88 ARG A N 1
ATOM 636 C CA . ARG A 1 88 ? -4.963 -10.830 -6.560 1.00 91.62 88 ARG A CA 1
ATOM 637 C C . ARG A 1 88 ? -4.138 -11.004 -5.287 1.00 91.62 88 ARG A C 1
ATOM 639 O O . ARG A 1 88 ? -3.275 -10.167 -5.025 1.00 91.62 88 ARG A O 1
ATOM 646 N N . PRO A 1 89 ? -4.350 -12.089 -4.522 1.00 91.44 89 PRO A N 1
ATOM 647 C CA . PRO A 1 89 ? -3.461 -12.444 -3.420 1.00 91.44 89 PRO A CA 1
ATOM 648 C C . PRO A 1 89 ? -1.994 -12.444 -3.861 1.00 91.44 89 PRO A C 1
ATOM 650 O O . PRO A 1 89 ? -1.685 -12.891 -4.969 1.00 91.44 89 PRO A O 1
ATOM 653 N N . ASP A 1 90 ? -1.122 -11.911 -3.007 1.00 91.50 90 ASP A N 1
ATOM 654 C CA . ASP A 1 90 ? 0.331 -11.813 -3.198 1.00 91.50 90 ASP A CA 1
ATOM 655 C C . ASP A 1 90 ? 0.762 -10.951 -4.396 1.00 91.50 90 ASP A C 1
ATOM 657 O O . ASP A 1 90 ? 1.929 -10.942 -4.797 1.00 91.50 90 ASP A O 1
ATOM 661 N N . GLN A 1 91 ? -0.165 -10.190 -4.982 1.00 92.12 91 GLN A N 1
ATOM 662 C CA . GLN A 1 91 ? 0.145 -9.267 -6.062 1.00 92.12 91 GLN A CA 1
ATOM 663 C C . GLN A 1 91 ? 0.861 -8.037 -5.512 1.00 92.12 91 GLN A C 1
ATOM 665 O O . GLN A 1 91 ? 0.371 -7.376 -4.599 1.00 92.12 91 GLN A O 1
ATOM 670 N N . PHE A 1 92 ? 1.982 -7.671 -6.132 1.00 92.19 92 PHE A N 1
ATOM 671 C CA . PHE A 1 92 ? 2.583 -6.365 -5.900 1.00 92.19 92 PHE A CA 1
ATOM 672 C C . PHE A 1 92 ? 1.674 -5.263 -6.455 1.00 92.19 92 PHE A C 1
ATOM 674 O O . PHE A 1 92 ? 1.345 -5.258 -7.646 1.00 92.19 92 PHE A O 1
ATOM 681 N N . ILE A 1 93 ? 1.285 -4.333 -5.591 1.00 93.81 93 ILE A N 1
ATOM 682 C CA . ILE A 1 93 ? 0.403 -3.216 -5.900 1.00 93.81 93 ILE A CA 1
ATOM 683 C C . ILE A 1 93 ? 1.046 -1.893 -5.492 1.00 93.81 93 ILE A C 1
ATOM 685 O O . ILE A 1 93 ? 1.846 -1.803 -4.557 1.00 93.81 93 ILE A O 1
ATOM 689 N N . VAL A 1 94 ? 0.661 -0.842 -6.200 1.00 94.38 94 VAL A N 1
ATOM 690 C CA . VAL A 1 94 ? 0.974 0.540 -5.871 1.00 94.38 94 VAL A CA 1
ATOM 691 C C . VAL A 1 94 ? -0.314 1.327 -5.969 1.00 94.38 94 VAL A C 1
ATOM 693 O O . VAL A 1 94 ? -0.855 1.503 -7.057 1.00 94.38 94 VAL A O 1
ATOM 696 N N . VAL A 1 95 ? -0.816 1.803 -4.843 1.00 94.81 95 VAL A N 1
ATOM 697 C CA . VAL A 1 95 ? -2.102 2.497 -4.770 1.00 94.81 95 VAL A CA 1
ATOM 698 C C . VAL A 1 95 ? -1.890 3.955 -4.427 1.00 94.81 95 VAL A C 1
ATOM 700 O O . VAL A 1 95 ? -0.985 4.293 -3.664 1.00 94.81 95 VAL A O 1
ATOM 703 N N . ARG A 1 96 ? -2.727 4.832 -4.979 1.00 95.50 96 ARG A N 1
ATOM 704 C CA . ARG A 1 96 ? -2.787 6.209 -4.492 1.00 95.50 96 ARG A CA 1
ATOM 705 C C . ARG A 1 96 ? -3.670 6.221 -3.260 1.00 95.50 96 ARG A C 1
ATOM 707 O O . ARG A 1 96 ? -4.817 5.788 -3.344 1.00 95.50 96 ARG A O 1
ATOM 714 N N . SER A 1 97 ? -3.152 6.708 -2.147 1.00 96.69 97 SER A N 1
ATOM 715 C CA . SER A 1 97 ? -3.861 6.693 -0.876 1.00 96.69 97 SER A CA 1
ATOM 716 C C . SER A 1 97 ? -3.422 7.824 0.044 1.00 96.69 97 SER A C 1
ATOM 718 O O . SER A 1 97 ? -2.399 8.488 -0.167 1.00 96.69 97 SER A O 1
ATOM 720 N N . HIS A 1 98 ? -4.209 8.032 1.091 1.00 96.75 98 HIS A N 1
ATOM 721 C CA . HIS A 1 98 ? -3.807 8.801 2.258 1.00 96.75 98 HIS A CA 1
ATOM 722 C C . HIS A 1 98 ? -4.041 7.982 3.525 1.00 96.75 98 HIS A C 1
ATOM 724 O O . HIS A 1 98 ? -4.893 7.093 3.559 1.00 96.75 98 HIS A O 1
ATOM 730 N N . ALA A 1 99 ? -3.253 8.260 4.555 1.00 96.31 99 ALA A N 1
ATOM 731 C CA . ALA A 1 99 ? -3.404 7.627 5.849 1.00 96.31 99 ALA A CA 1
ATOM 732 C C . ALA A 1 99 ? -4.513 8.297 6.663 1.00 96.31 99 ALA A C 1
ATOM 734 O O . ALA A 1 99 ? -4.664 9.519 6.656 1.00 96.31 99 ALA A O 1
ATOM 735 N N . THR A 1 100 ? -5.263 7.474 7.383 1.00 95.06 100 THR A N 1
ATOM 736 C CA . THR A 1 100 ? -6.215 7.883 8.417 1.00 95.06 100 THR A CA 1
ATOM 737 C C . THR A 1 100 ? -6.181 6.855 9.547 1.00 95.06 100 THR A C 1
ATOM 739 O O . THR A 1 100 ? -5.422 5.885 9.496 1.00 95.06 100 THR A O 1
ATOM 742 N N . THR A 1 101 ? -6.995 7.055 10.574 1.00 93.19 101 THR A N 1
ATOM 743 C CA . THR A 1 101 ? -7.189 6.093 11.658 1.00 93.19 101 THR A CA 1
ATOM 744 C C . THR A 1 101 ? -8.627 5.591 11.706 1.00 93.19 101 THR A C 1
ATOM 746 O O . THR A 1 101 ? -9.549 6.365 11.447 1.00 93.19 101 THR A O 1
ATOM 749 N N . ASP A 1 102 ? -8.823 4.318 12.056 1.00 89.19 102 ASP A N 1
ATOM 750 C CA . ASP A 1 102 ? -10.155 3.762 12.342 1.00 89.19 102 ASP A CA 1
ATOM 751 C C . ASP A 1 102 ? -10.684 4.195 13.725 1.00 89.19 102 ASP A C 1
ATOM 753 O O . ASP A 1 102 ? -10.033 4.932 14.472 1.00 89.19 102 ASP A O 1
ATOM 757 N N . GLU A 1 103 ? -11.880 3.717 14.084 1.00 89.56 103 GLU A N 1
ATOM 758 C CA . GLU A 1 103 ? -12.509 3.957 15.393 1.00 89.56 103 GLU A CA 1
ATOM 759 C C . GLU A 1 103 ? -11.677 3.411 16.568 1.00 89.56 103 GLU A C 1
ATOM 761 O O . GLU A 1 103 ? -11.797 3.886 17.697 1.00 89.56 103 GLU A O 1
ATOM 766 N N . GLN A 1 104 ? -10.809 2.431 16.309 1.00 91.62 104 GLN A N 1
ATOM 767 C CA . GLN A 1 104 ? -9.870 1.846 17.264 1.00 91.62 104 GLN A CA 1
ATOM 768 C C . GLN A 1 104 ? -8.497 2.544 17.249 1.00 91.62 104 GLN A C 1
ATOM 770 O O . GLN A 1 104 ? -7.557 2.060 17.885 1.00 91.62 104 GLN A O 1
ATOM 775 N N . ASN A 1 105 ? -8.374 3.687 16.563 1.00 90.38 105 ASN A N 1
ATOM 776 C CA . ASN A 1 105 ? -7.150 4.475 16.426 1.00 90.38 105 ASN A CA 1
ATOM 777 C C . ASN A 1 105 ? -5.987 3.713 15.752 1.00 90.38 105 ASN A C 1
ATOM 779 O O . ASN A 1 105 ? -4.812 3.995 16.008 1.00 90.38 105 ASN A O 1
ATOM 783 N N . ARG A 1 106 ? -6.299 2.733 14.898 1.00 90.88 106 ARG A N 1
ATOM 784 C CA . ARG A 1 106 ? -5.324 1.997 14.085 1.00 90.88 106 ARG A CA 1
ATOM 785 C C . ARG A 1 106 ? -5.144 2.685 12.744 1.00 90.88 106 ARG A C 1
ATOM 787 O O . ARG A 1 106 ? -6.113 3.112 12.124 1.00 90.88 106 ARG A O 1
ATOM 794 N N . LEU A 1 107 ? -3.895 2.771 12.303 1.00 93.94 107 LEU A N 1
ATOM 795 C CA . LEU A 1 107 ? -3.535 3.359 11.020 1.00 93.94 107 LEU A CA 1
ATOM 796 C C . LEU A 1 107 ? -4.083 2.507 9.870 1.00 93.94 107 LEU A C 1
ATOM 798 O O . LEU A 1 107 ? -3.854 1.299 9.830 1.00 93.94 107 LEU A O 1
ATOM 802 N N . LEU A 1 108 ? -4.753 3.148 8.919 1.00 95.06 108 LEU A N 1
ATOM 803 C CA . LEU A 1 108 ? -5.221 2.529 7.683 1.00 95.06 108 LEU A CA 1
ATOM 804 C C . LEU A 1 108 ? -5.014 3.471 6.500 1.00 95.06 108 LEU A C 1
ATOM 806 O O . LEU A 1 108 ? -4.831 4.680 6.662 1.00 95.06 108 LEU A O 1
ATOM 810 N N . LEU A 1 109 ? -5.046 2.908 5.300 1.00 96.50 109 LEU A N 1
ATOM 811 C CA . LEU A 1 109 ? -4.883 3.639 4.052 1.00 96.50 109 LEU A CA 1
ATOM 812 C C . LEU A 1 109 ? -6.209 3.717 3.309 1.00 96.50 109 LEU A C 1
ATOM 814 O O . LEU A 1 109 ? -6.714 2.704 2.837 1.00 96.50 109 LEU A O 1
ATOM 818 N N . VAL A 1 110 ? -6.730 4.926 3.135 1.00 96.38 110 VAL A N 1
ATOM 819 C CA . VAL A 1 110 ? -7.881 5.166 2.261 1.00 96.38 110 VAL A CA 1
ATOM 820 C C . VAL A 1 110 ? -7.377 5.251 0.831 1.00 96.38 110 VAL A C 1
ATOM 822 O O . VAL A 1 110 ? -6.555 6.112 0.501 1.00 96.38 110 VAL A O 1
ATOM 825 N N . VAL A 1 111 ? -7.841 4.344 -0.020 1.00 95.69 111 VAL A N 1
ATOM 826 C CA . VAL A 1 111 ? -7.427 4.254 -1.418 1.00 95.69 111 VAL A CA 1
ATOM 827 C C . VAL A 1 111 ? -8.243 5.232 -2.257 1.00 95.69 111 VAL A C 1
ATOM 829 O O . VAL A 1 111 ? -9.467 5.195 -2.285 1.00 95.69 111 VAL A O 1
ATOM 832 N N . GLU A 1 112 ? -7.547 6.115 -2.967 1.00 95.25 112 GLU A N 1
ATOM 833 C CA . GLU A 1 112 ? -8.128 7.104 -3.882 1.00 95.25 112 GLU A CA 1
ATOM 834 C C . GLU A 1 112 ? -8.114 6.609 -5.334 1.00 95.25 112 GLU A C 1
ATOM 836 O O . GLU A 1 112 ? -8.966 6.990 -6.137 1.00 95.25 112 GLU A O 1
ATOM 841 N N . ALA A 1 113 ? -7.129 5.779 -5.691 1.00 91.94 113 ALA A N 1
ATOM 842 C CA . ALA A 1 113 ? -7.034 5.168 -7.010 1.00 91.94 113 ALA A CA 1
ATOM 843 C C . ALA A 1 113 ? -6.272 3.839 -6.967 1.00 91.94 113 ALA A C 1
ATOM 845 O O . ALA A 1 113 ? -5.278 3.695 -6.249 1.00 91.94 113 ALA A O 1
ATOM 846 N N . CYS A 1 114 ? -6.707 2.908 -7.813 1.00 89.88 114 CYS A N 1
ATOM 847 C CA . CYS A 1 114 ? -6.070 1.622 -8.080 1.00 89.88 114 CYS A CA 1
ATOM 848 C C . CYS A 1 114 ? -5.976 1.365 -9.593 1.00 89.88 114 CYS A C 1
ATOM 850 O O . CYS A 1 114 ? -6.558 2.112 -10.384 1.00 89.88 114 CYS A O 1
ATOM 852 N N . GLY A 1 115 ? -5.202 0.351 -9.989 1.00 80.62 115 GLY A N 1
ATOM 853 C CA . GLY A 1 115 ? -4.979 -0.049 -11.384 1.00 80.62 115 GLY A CA 1
ATOM 854 C C . GLY A 1 115 ? -4.682 -1.534 -11.519 1.00 80.62 115 GLY A C 1
ATOM 855 O O . GLY A 1 115 ? -4.744 -2.240 -10.490 1.00 80.62 115 GLY A O 1
#

Secondary structure (DSSP, 8-state):
-HHHHHHHHHHHHHHHHHHHHHHHHHS--TTB-TT--TTTSEEGGG--TT-EEEEEEEEETTTEEESSSSTTS-EEEEE-TT----PPTT-EEEEEEEEEE-TT--EEEEEEE--

pLDDT: mean 83.0, std 15.21, range [49.62, 96.75]